Protein AF-A0A2V8H7J8-F1 (afdb_monomer)

Mean predicted aligned error: 3.85 Å

Nearest PDB structures (foldseek):
  8cxl-assembly1_A  TM=8.247E-01  e=6.673E-07  Streptomyces sp. CNQ-525
  8cxl-assembly1_B  TM=8.229E-01  e=7.074E-07  Streptomyces sp. CNQ-525
  3w36-assembly1_A  TM=7.973E-01  e=1.128E-06  Streptomyces sp. CNQ-525
  6wn8-assembly1_D  TM=4.175E-01  e=2.858E+00  Klebsiella pneumoniae subsp. pneumoniae
  3vr6-assembly1_G  TM=2.884E-01  e=7.929E-01  Enterococcus hirae

Sequence (159 aa):
DDIQTARLLAITNAAMADAWIGCWDAKYTYNFWRPVTAIREGDTDGRPDTVGDPSWTPFRTTPNHPEYPAAHACVSTAASQALKRFFGRNETIFPMDAVVSGVTYIHTFTHYTDAGEEAMAARIYGGMHYFFSLEAGEKLGRDVVNSMFAGGFFRRLDE

Foldseek 3Di:
DVVLVVLLCVQLVQLLVQLQVVQQVVQVVVVADWLLCCQQCQVVPPDPVRDHDVPDDFQADADPTGAAQPSLLQRLLLNLVSVCVSVVHFFDWDWDWDADPNDIDIDIDGGSCPVSVVSLVVCVNRRHHDPVSSVVSNVNSNVSSVVCVVVCHSPDPVD

Structure (mmCIF, N/CA/C/O backbone):
data_AF-A0A2V8H7J8-F1
#
_entry.id   AF-A0A2V8H7J8-F1
#
loop_
_atom_site.group_PDB
_atom_site.id
_atom_site.type_symbol
_atom_site.label_atom_id
_atom_site.label_alt_id
_atom_site.label_comp_id
_atom_site.label_asym_id
_atom_site.label_entity_id
_atom_site.label_seq_id
_atom_site.pdbx_PDB_ins_code
_atom_site.Cartn_x
_atom_site.Cartn_y
_atom_site.Cartn_z
_atom_site.occupancy
_atom_site.B_iso_or_equiv
_atom_site.auth_seq_id
_atom_site.auth_comp_id
_atom_site.auth_asym_id
_atom_site.auth_atom_id
_atom_site.pdbx_PDB_model_num
ATOM 1 N N . ASP A 1 1 ? -12.289 2.174 27.172 1.00 90.56 1 ASP A N 1
ATOM 2 C CA . ASP A 1 1 ? -12.095 1.040 28.102 1.00 90.56 1 ASP A CA 1
ATOM 3 C C . ASP A 1 1 ? -11.446 -0.116 27.348 1.00 90.56 1 ASP A C 1
ATOM 5 O O . ASP A 1 1 ? -11.286 -0.025 26.131 1.00 90.56 1 ASP A O 1
ATOM 9 N N . ASP A 1 2 ? -11.064 -1.176 28.057 1.00 93.81 2 ASP A N 1
ATOM 10 C CA . ASP A 1 2 ? -10.356 -2.327 27.483 1.00 93.81 2 ASP A CA 1
ATOM 11 C C . ASP A 1 2 ? -11.158 -3.041 26.385 1.00 93.81 2 ASP A C 1
ATOM 13 O O . ASP A 1 2 ? -10.577 -3.528 25.416 1.00 93.81 2 ASP A O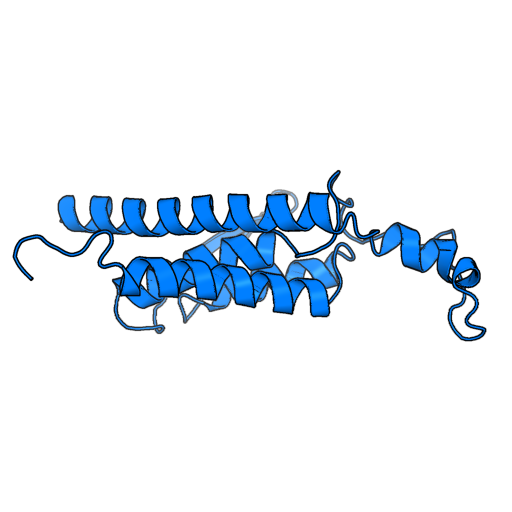 1
ATOM 17 N N . ILE A 1 3 ? -12.494 -3.049 26.479 1.00 91.81 3 ILE A N 1
ATOM 18 C CA . ILE A 1 3 ? -13.374 -3.679 25.487 1.00 91.81 3 ILE A CA 1
ATOM 19 C C . ILE A 1 3 ? -13.329 -2.895 24.172 1.00 91.81 3 ILE A C 1
ATOM 21 O O . ILE A 1 3 ? -13.205 -3.493 23.101 1.00 91.81 3 ILE A O 1
ATOM 25 N N . GLN A 1 4 ? -13.378 -1.561 24.227 1.00 92.31 4 GLN A N 1
ATOM 26 C CA . GLN A 1 4 ? -13.246 -0.725 23.028 1.00 92.31 4 GLN A CA 1
ATOM 27 C C . GLN A 1 4 ? -11.870 -0.869 22.372 1.00 92.31 4 GLN A C 1
ATOM 29 O O . GLN A 1 4 ? -11.791 -0.965 21.148 1.00 92.31 4 GLN A O 1
ATOM 34 N N . THR A 1 5 ? -10.797 -0.953 23.162 1.00 95.06 5 THR A N 1
ATOM 35 C CA . THR A 1 5 ? -9.447 -1.201 22.635 1.00 95.06 5 THR A CA 1
ATOM 36 C C . THR A 1 5 ? -9.352 -2.570 21.962 1.00 95.06 5 THR A C 1
ATOM 38 O O . THR A 1 5 ? -8.848 -2.671 20.844 1.00 95.06 5 THR A O 1
ATOM 41 N N . ALA A 1 6 ? -9.884 -3.623 22.591 1.00 94.38 6 ALA A N 1
ATOM 42 C CA . ALA A 1 6 ? -9.901 -4.964 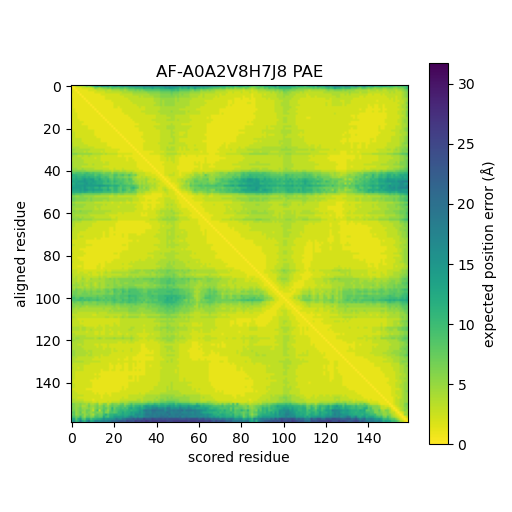22.012 1.00 94.38 6 ALA A CA 1
ATOM 43 C C . ALA A 1 6 ? -10.691 -5.001 20.693 1.00 94.38 6 ALA A C 1
ATOM 45 O O . ALA A 1 6 ? -10.233 -5.581 19.709 1.00 94.38 6 ALA A O 1
ATOM 46 N N . ARG A 1 7 ? -11.845 -4.324 20.644 1.00 93.94 7 ARG A N 1
ATOM 47 C CA . ARG A 1 7 ? -12.673 -4.205 19.437 1.00 93.94 7 ARG A CA 1
ATOM 48 C C . ARG A 1 7 ? -11.951 -3.463 18.312 1.00 93.94 7 ARG A C 1
ATOM 50 O O . ARG A 1 7 ? -11.972 -3.932 17.177 1.00 93.94 7 ARG A O 1
ATOM 57 N N . LEU A 1 8 ? -11.300 -2.341 18.620 1.00 95.19 8 LEU A N 1
ATOM 58 C CA . LEU A 1 8 ? -10.494 -1.582 17.662 1.00 95.19 8 LEU A CA 1
ATOM 59 C C . LEU A 1 8 ? -9.402 -2.460 17.043 1.00 95.19 8 LEU A C 1
ATOM 61 O O . LEU A 1 8 ? -9.286 -2.541 15.823 1.00 95.19 8 LEU A O 1
ATOM 65 N N . LEU A 1 9 ? -8.624 -3.147 17.883 1.00 96.88 9 LEU A N 1
ATOM 66 C CA . LEU A 1 9 ? -7.548 -4.023 17.424 1.00 96.88 9 LEU A CA 1
ATOM 67 C C . LEU A 1 9 ? -8.081 -5.199 16.600 1.00 96.88 9 LEU A C 1
ATOM 69 O O . LEU A 1 9 ? -7.468 -5.555 15.597 1.00 96.88 9 LEU A O 1
ATOM 73 N N . ALA A 1 10 ? -9.219 -5.784 16.984 1.00 95.88 10 ALA A N 1
ATOM 74 C CA . ALA A 1 10 ? -9.836 -6.878 16.240 1.00 95.88 10 ALA A CA 1
ATOM 75 C C . ALA A 1 10 ? -10.272 -6.441 14.833 1.00 95.88 10 ALA A C 1
ATOM 77 O O . ALA A 1 10 ? -9.921 -7.101 13.858 1.00 95.88 10 ALA A O 1
ATOM 78 N N . ILE A 1 11 ? -10.966 -5.303 14.718 1.00 96.38 11 ILE A N 1
ATOM 79 C CA . ILE A 1 11 ? -11.411 -4.751 13.430 1.00 96.38 11 ILE A CA 1
ATOM 80 C C . ILE A 1 11 ? -10.209 -4.434 12.538 1.00 96.38 11 ILE A C 1
ATOM 82 O O . ILE A 1 11 ? -10.166 -4.870 11.389 1.00 96.38 11 ILE A O 1
ATOM 86 N N . THR A 1 12 ? -9.223 -3.700 13.062 1.00 97.50 12 THR A N 1
ATOM 87 C CA . THR A 1 12 ? -8.061 -3.264 12.278 1.00 97.50 12 THR A CA 1
ATOM 88 C C . THR A 1 12 ? -7.222 -4.451 11.810 1.00 97.50 12 THR A C 1
ATOM 90 O O . THR A 1 12 ? -6.887 -4.531 10.630 1.00 97.50 12 THR A O 1
ATOM 93 N N . ASN A 1 13 ? -6.925 -5.411 12.692 1.00 98.25 13 ASN A N 1
ATOM 94 C CA . ASN A 1 13 ? -6.122 -6.577 12.318 1.00 98.25 13 ASN A CA 1
ATOM 95 C C . ASN A 1 13 ? -6.859 -7.509 11.349 1.00 98.25 13 ASN A C 1
ATOM 97 O O . ASN A 1 13 ? -6.229 -8.024 10.428 1.00 98.25 13 ASN A O 1
ATOM 101 N N . ALA A 1 14 ? -8.172 -7.704 11.512 1.00 98.06 14 ALA A N 1
ATOM 102 C CA . ALA A 1 14 ? -8.963 -8.492 10.568 1.00 98.06 14 ALA A CA 1
ATOM 103 C C . ALA A 1 14 ? -8.988 -7.838 9.176 1.00 98.06 14 ALA A C 1
ATOM 105 O O . ALA A 1 14 ? -8.712 -8.507 8.184 1.00 98.06 14 ALA A O 1
ATOM 106 N N . ALA A 1 15 ? -9.198 -6.518 9.105 1.00 98.25 15 ALA A N 1
ATOM 107 C CA . ALA A 1 15 ? -9.153 -5.781 7.842 1.00 98.25 15 ALA A CA 1
ATOM 108 C C . ALA A 1 15 ? -7.788 -5.894 7.152 1.00 98.25 15 ALA A C 1
ATOM 110 O O . ALA A 1 15 ? -7.705 -6.117 5.945 1.00 98.25 15 ALA A O 1
ATOM 111 N N . MET A 1 16 ? -6.702 -5.765 7.916 1.00 98.62 16 MET A N 1
ATOM 112 C CA . MET A 1 16 ? -5.352 -5.938 7.384 1.00 98.62 16 MET A CA 1
ATOM 113 C C . MET A 1 16 ? -5.112 -7.367 6.886 1.00 98.62 16 MET A C 1
ATOM 115 O O . MET A 1 16 ? -4.508 -7.536 5.829 1.00 98.62 16 MET A O 1
ATOM 119 N N . ALA A 1 17 ? -5.575 -8.383 7.618 1.00 98.62 17 ALA A N 1
ATOM 120 C CA . ALA A 1 17 ? -5.426 -9.785 7.235 1.00 98.62 17 ALA A CA 1
ATOM 121 C C . ALA A 1 17 ? -6.141 -10.096 5.911 1.00 98.62 17 ALA A C 1
ATOM 123 O O . ALA A 1 17 ? -5.521 -10.642 4.999 1.00 98.62 17 ALA A O 1
ATOM 124 N N . ASP A 1 18 ? -7.394 -9.671 5.760 1.00 98.56 18 ASP A N 1
ATOM 125 C CA . ASP A 1 18 ? -8.154 -9.871 4.521 1.00 98.56 18 ASP A CA 1
ATOM 126 C C . ASP A 1 18 ? -7.539 -9.095 3.344 1.00 98.56 18 ASP A C 1
ATOM 128 O O . ASP A 1 18 ? -7.464 -9.603 2.221 1.00 98.56 18 ASP A O 1
ATOM 132 N N . ALA A 1 19 ? -7.005 -7.895 3.599 1.00 98.69 19 ALA A N 1
ATOM 133 C CA . ALA A 1 19 ? -6.275 -7.131 2.592 1.00 98.69 19 ALA A CA 1
ATOM 134 C C . ALA A 1 19 ? -4.971 -7.818 2.155 1.00 98.69 19 ALA A C 1
ATOM 136 O O . ALA A 1 19 ? -4.647 -7.791 0.966 1.00 98.69 19 ALA A O 1
ATOM 137 N N . TRP A 1 20 ? -4.237 -8.462 3.071 1.00 98.62 20 TRP A N 1
ATOM 138 C CA . TRP A 1 20 ? -3.085 -9.296 2.711 1.00 98.62 20 TRP A CA 1
ATOM 139 C C . TRP A 1 20 ? -3.503 -10.459 1.811 1.00 98.62 20 TRP A C 1
ATOM 141 O O . TRP A 1 20 ? -2.858 -10.673 0.785 1.00 98.62 20 TRP A O 1
ATOM 151 N N . ILE A 1 21 ? -4.578 -11.174 2.163 1.00 98.81 21 ILE A N 1
ATOM 152 C CA . ILE A 1 21 ? -5.075 -12.330 1.402 1.00 98.81 21 ILE A CA 1
ATOM 153 C C . ILE A 1 21 ? -5.419 -11.916 -0.029 1.00 98.81 21 ILE A C 1
ATOM 155 O O . ILE A 1 21 ? -4.851 -12.465 -0.972 1.00 98.81 21 ILE A O 1
ATOM 159 N N . GLY A 1 22 ? -6.277 -10.906 -0.201 1.00 98.62 22 GLY A N 1
ATOM 160 C CA . GLY A 1 22 ? -6.664 -10.433 -1.532 1.00 98.62 22 GLY A CA 1
ATOM 161 C C . GLY A 1 22 ? -5.484 -9.870 -2.330 1.00 98.62 22 GLY A C 1
ATOM 162 O O . GLY A 1 22 ? -5.380 -10.083 -3.537 1.00 98.62 22 GLY A O 1
ATOM 163 N N . CYS A 1 23 ? -4.551 -9.183 -1.663 1.00 98.62 23 CYS A N 1
ATOM 164 C CA . CYS A 1 23 ? -3.351 -8.666 -2.311 1.00 98.62 23 CYS A CA 1
ATOM 165 C C . CYS A 1 23 ? -2.448 -9.795 -2.828 1.00 98.62 23 CYS A C 1
ATOM 167 O O . CYS A 1 23 ? -1.960 -9.717 -3.954 1.00 98.62 23 CYS A O 1
ATOM 169 N N . TRP A 1 24 ? -2.220 -10.843 -2.029 1.00 98.75 24 TRP A N 1
ATOM 170 C CA . TRP A 1 24 ? -1.365 -11.966 -2.422 1.00 98.75 24 TRP A CA 1
ATOM 171 C C . TRP A 1 24 ? -2.013 -12.821 -3.502 1.00 98.75 24 TRP A C 1
ATOM 173 O O . TRP A 1 24 ? -1.330 -13.201 -4.451 1.00 98.75 24 TRP A O 1
ATOM 183 N N . ASP A 1 25 ? -3.318 -13.061 -3.400 1.00 98.81 25 ASP A N 1
ATOM 184 C CA . ASP A 1 25 ? -4.083 -13.736 -4.445 1.00 98.81 25 ASP A CA 1
ATOM 185 C C . ASP A 1 25 ? -3.902 -13.030 -5.800 1.00 98.81 25 ASP A C 1
ATOM 187 O O . ASP A 1 25 ? -3.455 -13.637 -6.776 1.00 98.81 25 ASP A O 1
ATOM 191 N N . ALA A 1 26 ? -4.094 -11.708 -5.836 1.00 98.62 26 ALA A N 1
ATOM 192 C CA . ALA A 1 26 ? -3.888 -10.920 -7.047 1.00 98.62 26 ALA A CA 1
ATOM 193 C C . ALA A 1 26 ? -2.419 -10.925 -7.518 1.00 98.62 26 ALA A C 1
ATOM 195 O O . ALA A 1 26 ? -2.159 -11.095 -8.711 1.00 98.62 26 ALA A O 1
ATOM 196 N N . LYS A 1 27 ? -1.441 -10.816 -6.607 1.00 98.69 27 LYS A N 1
ATOM 197 C CA . LYS A 1 27 ? -0.005 -10.871 -6.944 1.00 98.69 27 LYS A CA 1
ATOM 198 C C . LYS A 1 27 ? 0.372 -12.100 -7.738 1.00 98.69 27 LYS A C 1
ATOM 200 O O . LYS A 1 27 ? 1.055 -11.978 -8.754 1.00 98.69 27 LYS A O 1
ATOM 205 N N . TYR A 1 28 ? -0.055 -13.263 -7.274 1.00 98.50 28 TYR A N 1
ATOM 206 C CA . TYR A 1 28 ? 0.295 -14.519 -7.922 1.00 98.50 28 TYR A CA 1
ATOM 207 C C . TYR A 1 28 ? -0.647 -14.873 -9.075 1.00 98.50 28 TYR A C 1
ATOM 209 O O . TYR A 1 28 ? -0.236 -15.607 -9.967 1.00 98.50 28 TYR A O 1
ATOM 217 N N . THR A 1 29 ? -1.842 -14.281 -9.126 1.00 98.62 29 THR A N 1
ATOM 218 C CA . THR A 1 29 ? -2.723 -14.351 -10.300 1.00 98.62 29 THR A CA 1
ATOM 219 C C . THR A 1 29 ? -2.144 -13.587 -11.493 1.00 98.62 29 THR A C 1
ATOM 221 O O . THR A 1 29 ? -2.067 -14.131 -12.591 1.00 98.62 29 THR A O 1
ATOM 224 N N . TYR A 1 30 ? -1.720 -12.333 -11.299 1.00 98.25 30 TYR A N 1
ATOM 225 C CA . TYR A 1 30 ? -1.245 -11.477 -12.395 1.00 98.25 30 TYR A CA 1
ATOM 226 C C . TYR A 1 30 ? 0.257 -11.599 -12.660 1.00 98.25 30 TYR A C 1
ATOM 228 O O . TYR A 1 30 ? 0.704 -11.302 -13.764 1.00 98.25 30 TYR A O 1
ATOM 236 N N . ASN A 1 31 ? 1.040 -12.000 -11.652 1.00 97.75 31 ASN A N 1
ATOM 237 C CA . ASN A 1 31 ? 2.491 -12.186 -11.726 1.00 97.75 31 ASN A CA 1
ATOM 238 C C . ASN A 1 31 ? 3.237 -11.018 -12.412 1.00 97.75 31 ASN A C 1
ATOM 240 O O . ASN A 1 31 ? 4.151 -11.214 -13.212 1.00 97.75 31 ASN A O 1
ATOM 244 N N . PHE A 1 32 ? 2.811 -9.785 -12.122 1.00 98.00 32 PHE A N 1
ATOM 245 C CA . PHE A 1 32 ? 3.278 -8.594 -12.828 1.00 98.00 32 PHE A CA 1
ATOM 246 C C . PHE A 1 32 ? 4.732 -8.248 -12.465 1.00 98.00 32 PHE A C 1
ATOM 248 O O . PHE A 1 32 ? 5.123 -8.300 -11.291 1.00 98.00 32 PHE A O 1
ATOM 255 N N . TRP A 1 33 ? 5.527 -7.879 -13.471 1.00 96.81 33 TRP A N 1
ATOM 256 C CA . TRP A 1 33 ? 6.938 -7.509 -13.327 1.00 96.81 33 TRP A CA 1
ATOM 257 C C . TRP A 1 33 ? 7.151 -6.210 -12.533 1.00 96.81 33 TRP A C 1
ATOM 259 O O . TRP A 1 33 ? 6.235 -5.417 -12.327 1.00 96.81 33 TRP A O 1
ATOM 269 N N . ARG A 1 34 ? 8.379 -5.998 -12.054 1.00 98.38 34 ARG A N 1
ATOM 270 C CA . ARG A 1 34 ? 8.764 -4.849 -11.220 1.00 98.38 34 ARG A CA 1
ATOM 271 C C . ARG A 1 34 ? 9.314 -3.692 -12.062 1.00 98.38 34 ARG A C 1
ATOM 273 O O . ARG A 1 34 ? 9.911 -3.965 -13.103 1.00 98.38 34 ARG A O 1
ATOM 280 N N . PRO A 1 35 ? 9.278 -2.438 -11.559 1.00 97.75 35 PRO A N 1
ATOM 281 C CA . PRO A 1 35 ? 9.886 -1.295 -12.245 1.00 97.75 35 PRO A CA 1
ATOM 282 C C . PRO A 1 35 ? 11.355 -1.507 -12.619 1.00 97.75 35 PRO A C 1
ATOM 284 O O . PRO A 1 35 ? 11.752 -1.140 -13.714 1.00 97.75 35 PRO A O 1
ATOM 287 N N . VAL A 1 36 ? 12.147 -2.167 -11.764 1.00 98.00 36 VAL A N 1
ATOM 288 C CA . VAL A 1 36 ? 13.555 -2.476 -12.077 1.00 98.00 36 VAL A CA 1
ATOM 289 C C . VAL A 1 36 ? 13.715 -3.341 -13.321 1.00 98.00 36 VAL A C 1
ATOM 291 O O . VAL A 1 36 ? 14.643 -3.119 -14.085 1.00 98.00 36 VAL A O 1
ATOM 294 N N . THR A 1 37 ? 12.815 -4.294 -13.548 1.00 96.75 37 THR A N 1
ATOM 295 C CA . THR A 1 37 ? 12.834 -5.118 -14.757 1.00 96.75 37 THR A CA 1
ATOM 296 C C . THR A 1 37 ? 12.339 -4.303 -15.943 1.00 96.75 37 THR A C 1
ATOM 298 O O . THR A 1 37 ? 13.028 -4.231 -16.948 1.00 96.75 37 THR A O 1
ATOM 301 N N . ALA A 1 38 ? 11.197 -3.626 -15.803 1.00 95.50 38 ALA A N 1
ATOM 302 C CA . ALA A 1 38 ? 10.595 -2.871 -16.899 1.00 95.50 38 ALA A CA 1
ATOM 303 C C . ALA A 1 38 ? 11.461 -1.703 -17.399 1.00 95.50 38 ALA A C 1
ATOM 305 O O . ALA A 1 38 ? 11.457 -1.420 -18.586 1.00 95.50 38 ALA A O 1
ATOM 306 N N . ILE A 1 39 ? 12.195 -1.015 -16.517 1.00 96.50 39 ILE A N 1
ATOM 307 C CA . ILE A 1 39 ? 13.081 0.094 -16.908 1.00 96.50 39 ILE A CA 1
ATOM 308 C C . ILE A 1 39 ? 14.364 -0.435 -17.552 1.00 96.50 39 ILE A C 1
ATOM 310 O O . ILE A 1 39 ? 14.830 0.134 -18.534 1.00 96.50 39 ILE A O 1
ATOM 314 N N . ARG A 1 40 ? 14.941 -1.523 -17.028 1.00 97.19 40 ARG A N 1
ATOM 315 C CA . ARG A 1 40 ? 16.164 -2.107 -17.600 1.00 97.19 40 ARG A CA 1
ATOM 316 C C . ARG A 1 40 ? 15.926 -2.719 -18.970 1.00 97.19 40 ARG A C 1
ATOM 318 O O . ARG A 1 40 ? 16.739 -2.520 -19.858 1.00 97.19 40 ARG A O 1
ATOM 325 N N . GLU A 1 41 ? 14.798 -3.402 -19.115 1.00 96.12 41 GLU A N 1
ATOM 326 C CA . GLU A 1 41 ? 14.377 -4.093 -20.335 1.00 96.12 41 GLU A CA 1
ATOM 327 C C . GLU A 1 41 ? 13.384 -3.245 -21.150 1.00 96.12 41 GLU A C 1
ATOM 329 O O . GLU A 1 41 ? 12.562 -3.791 -21.886 1.00 96.12 41 GLU A O 1
ATOM 334 N N . GLY A 1 42 ? 13.384 -1.918 -20.975 1.00 94.56 42 GLY A N 1
ATOM 335 C CA . GLY A 1 42 ? 12.391 -1.030 -21.590 1.00 94.56 42 GLY A CA 1
ATOM 336 C C . GLY A 1 42 ? 12.339 -1.148 -23.113 1.00 94.56 42 GLY A C 1
ATOM 337 O O . GLY A 1 42 ? 11.265 -1.074 -23.694 1.00 94.56 42 GLY A O 1
ATOM 338 N N . ASP A 1 43 ? 13.475 -1.447 -23.739 1.00 93.00 43 ASP A N 1
ATOM 339 C CA . ASP A 1 43 ? 13.638 -1.636 -25.180 1.00 93.00 43 ASP A CA 1
ATOM 340 C C . ASP A 1 43 ? 13.147 -3.004 -25.696 1.00 93.00 43 ASP A C 1
ATOM 342 O O . ASP A 1 43 ? 13.182 -3.271 -26.900 1.00 93.00 43 ASP A O 1
ATOM 346 N N . THR A 1 44 ? 12.652 -3.876 -24.811 1.00 91.94 44 THR A N 1
ATOM 347 C CA . THR A 1 44 ? 12.146 -5.218 -25.158 1.00 91.94 44 THR A CA 1
ATOM 348 C C . THR A 1 44 ? 10.627 -5.281 -25.341 1.00 91.94 44 THR A C 1
ATOM 350 O O . THR A 1 44 ? 10.096 -6.316 -25.747 1.00 91.94 44 THR A O 1
ATOM 353 N N . ASP A 1 45 ? 9.906 -4.187 -25.082 1.00 86.00 45 ASP A N 1
ATOM 354 C CA . ASP A 1 45 ? 8.437 -4.144 -25.119 1.00 86.00 45 ASP A CA 1
ATOM 355 C C . ASP A 1 45 ? 7.848 -3.798 -26.505 1.00 86.00 45 ASP A C 1
ATOM 357 O O . ASP A 1 45 ? 6.627 -3.727 -26.680 1.00 86.00 45 ASP A O 1
ATOM 361 N N . GLY A 1 46 ? 8.711 -3.592 -27.505 1.00 89.06 46 GLY A N 1
ATOM 362 C CA . GLY A 1 46 ? 8.325 -3.257 -28.875 1.00 89.06 46 GLY A CA 1
ATOM 363 C C . GLY A 1 46 ? 7.877 -1.807 -29.071 1.00 89.06 46 GLY A C 1
ATOM 364 O O . GLY A 1 46 ? 7.333 -1.492 -30.135 1.00 89.06 46 GLY A O 1
ATOM 365 N N . ARG A 1 47 ? 8.089 -0.916 -28.092 1.00 89.38 47 ARG A N 1
ATOM 366 C CA . ARG A 1 47 ? 7.835 0.520 -28.242 1.00 89.38 47 ARG A CA 1
ATOM 367 C C . ARG A 1 47 ? 9.144 1.295 -28.474 1.00 89.38 47 ARG A C 1
ATOM 369 O O . ARG A 1 47 ? 10.091 1.158 -27.718 1.00 89.38 47 ARG A O 1
ATOM 376 N N . PRO A 1 48 ? 9.227 2.151 -29.509 1.00 88.31 48 PRO A N 1
ATOM 377 C CA . PRO A 1 48 ? 10.439 2.940 -29.763 1.00 88.31 48 PRO A CA 1
ATOM 378 C C . PRO A 1 48 ? 10.764 3.979 -28.680 1.00 88.31 48 PRO A C 1
ATOM 380 O O . PRO A 1 48 ? 11.915 4.385 -28.546 1.00 88.31 48 PRO A O 1
ATOM 383 N N . ASP A 1 49 ? 9.750 4.424 -27.933 1.00 89.62 49 ASP A N 1
ATOM 384 C CA . ASP A 1 49 ? 9.878 5.494 -26.935 1.00 89.62 49 ASP A CA 1
ATOM 385 C C . ASP A 1 49 ? 10.292 4.977 -25.544 1.00 89.62 49 ASP A C 1
ATOM 387 O O . ASP A 1 49 ? 10.559 5.765 -24.635 1.00 89.62 49 ASP A O 1
ATOM 391 N N . THR A 1 50 ? 10.342 3.661 -25.350 1.00 89.19 50 THR A N 1
ATOM 392 C CA . THR A 1 50 ? 10.749 3.003 -24.104 1.00 89.19 50 THR A CA 1
ATOM 393 C C . THR A 1 50 ? 12.216 2.608 -24.215 1.00 89.19 50 THR A C 1
ATOM 395 O O . THR A 1 50 ? 12.589 1.504 -24.591 1.00 89.19 50 THR A O 1
ATOM 398 N N . VAL A 1 51 ? 13.094 3.560 -23.910 1.00 92.06 51 VAL A N 1
ATOM 399 C CA . VAL A 1 51 ? 14.539 3.304 -23.899 1.00 92.06 51 VAL A CA 1
ATOM 400 C C . VAL A 1 51 ? 14.906 2.555 -22.618 1.00 92.06 51 VAL A C 1
ATOM 402 O O . VAL A 1 51 ? 14.667 3.059 -21.519 1.00 92.06 51 VAL A O 1
ATOM 405 N N . GLY A 1 52 ? 15.493 1.365 -22.759 1.00 95.62 52 GLY A N 1
ATOM 406 C CA . GLY A 1 52 ? 16.023 0.595 -21.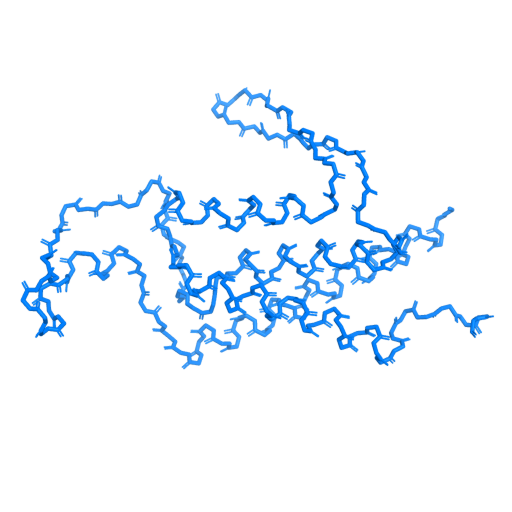636 1.00 95.62 52 GLY A CA 1
ATOM 407 C C . GLY A 1 52 ? 17.236 1.269 -20.981 1.00 95.62 52 GLY A C 1
ATOM 408 O O . GLY A 1 52 ? 18.120 1.785 -21.667 1.00 95.62 52 GLY A O 1
ATOM 409 N N . ASP A 1 53 ? 17.301 1.245 -19.649 1.00 96.94 53 ASP A N 1
ATOM 410 C CA . ASP A 1 53 ? 18.485 1.636 -18.871 1.00 96.94 53 ASP A CA 1
ATOM 411 C C . ASP A 1 53 ? 18.959 0.454 -18.010 1.00 96.94 53 ASP A C 1
ATOM 413 O O . ASP A 1 53 ? 18.472 0.274 -16.887 1.00 96.94 53 ASP A O 1
ATOM 417 N N . PRO A 1 54 ? 19.935 -0.347 -18.482 1.00 96.25 54 PRO A N 1
ATOM 418 C CA . PRO A 1 54 ? 20.399 -1.538 -17.771 1.00 96.25 54 PRO A CA 1
ATOM 419 C C . PRO A 1 54 ? 21.085 -1.216 -16.433 1.00 96.25 54 PRO A C 1
ATOM 421 O O . PRO A 1 54 ? 21.235 -2.101 -15.586 1.00 96.25 54 PRO A O 1
ATOM 424 N N . SER A 1 55 ? 21.503 0.036 -16.221 1.00 97.50 55 SER A N 1
ATOM 425 C CA . SER A 1 55 ? 22.176 0.484 -15.000 1.00 97.50 55 SER A CA 1
ATOM 426 C C . SER A 1 55 ? 21.214 1.000 -13.928 1.00 97.50 55 SER A C 1
ATOM 428 O O . SER A 1 55 ? 21.602 1.108 -12.760 1.00 97.50 55 SER A O 1
ATOM 430 N N . TRP A 1 56 ? 19.952 1.260 -14.284 1.00 97.75 56 TRP A N 1
ATOM 431 C CA . TRP A 1 56 ? 18.964 1.802 -13.359 1.00 97.75 56 TRP A CA 1
ATOM 432 C C . TRP A 1 56 ? 18.758 0.885 -12.149 1.00 97.75 56 TRP A C 1
ATOM 434 O O . TRP A 1 56 ? 18.623 -0.337 -12.270 1.00 97.75 56 TRP A O 1
ATOM 444 N N . THR A 1 57 ? 18.703 1.466 -10.953 1.00 97.88 57 THR A N 1
ATOM 445 C CA . THR A 1 57 ? 18.384 0.755 -9.712 1.00 97.88 57 THR A CA 1
ATOM 446 C C . THR A 1 57 ? 17.406 1.578 -8.876 1.00 97.88 57 THR A C 1
ATOM 448 O O . THR A 1 57 ? 17.551 2.800 -8.803 1.00 97.88 57 THR A O 1
ATOM 451 N N . PRO A 1 58 ? 16.421 0.943 -8.216 1.00 97.75 58 PRO A N 1
ATOM 452 C CA . PRO A 1 58 ? 15.512 1.655 -7.329 1.00 97.75 58 PRO A CA 1
ATOM 453 C C . PRO A 1 58 ? 16.239 2.160 -6.078 1.00 97.75 58 PRO A C 1
ATOM 455 O O . PRO A 1 58 ? 17.225 1.571 -5.630 1.00 97.75 58 PRO A O 1
ATOM 458 N N . PHE A 1 59 ? 15.706 3.225 -5.472 1.00 97.25 59 PHE A N 1
ATOM 459 C CA . PHE A 1 59 ? 16.227 3.782 -4.218 1.00 97.25 59 PHE A CA 1
ATOM 460 C C . PHE A 1 59 ? 16.121 2.791 -3.048 1.00 97.25 59 PHE A C 1
ATOM 462 O O . PHE A 1 59 ? 16.953 2.785 -2.141 1.00 97.25 59 PHE A O 1
ATOM 469 N N . ARG A 1 60 ? 15.094 1.935 -3.053 1.00 95.75 60 ARG A N 1
ATOM 470 C CA . ARG A 1 60 ? 14.913 0.859 -2.072 1.00 95.75 60 ARG A CA 1
ATOM 471 C C . ARG A 1 60 ? 14.962 -0.490 -2.766 1.00 95.75 60 ARG A C 1
ATOM 473 O O . ARG A 1 60 ? 14.461 -0.642 -3.875 1.00 95.75 60 ARG A O 1
ATOM 480 N N . THR A 1 61 ? 15.505 -1.488 -2.073 1.00 96.69 61 THR A N 1
ATOM 481 C CA . THR A 1 61 ? 15.554 -2.869 -2.560 1.00 96.69 61 THR A CA 1
ATOM 482 C C . THR A 1 61 ? 14.166 -3.355 -2.965 1.00 96.69 61 THR A C 1
ATOM 484 O O . THR A 1 61 ? 13.228 -3.326 -2.165 1.00 96.69 61 THR A O 1
ATOM 487 N N . THR A 1 62 ? 14.050 -3.833 -4.204 1.00 97.62 62 THR A N 1
ATOM 488 C CA . THR A 1 62 ? 12.823 -4.441 -4.717 1.00 97.62 62 THR A CA 1
ATOM 489 C C . THR A 1 62 ? 12.470 -5.691 -3.902 1.00 97.62 62 THR A C 1
ATOM 491 O O . THR A 1 62 ? 13.295 -6.602 -3.816 1.00 97.62 62 THR A O 1
ATOM 494 N N . PRO A 1 63 ? 11.258 -5.781 -3.323 1.00 96.94 63 PRO A N 1
ATOM 495 C CA . PRO A 1 63 ? 10.837 -6.966 -2.578 1.00 96.94 63 PRO A CA 1
ATOM 496 C C . PRO A 1 63 ? 10.680 -8.210 -3.464 1.00 96.94 63 PRO A C 1
ATOM 498 O O . PRO A 1 63 ? 10.278 -8.113 -4.626 1.00 96.94 63 PRO A O 1
ATOM 501 N N . ASN A 1 64 ? 10.910 -9.390 -2.885 1.00 96.81 64 ASN A N 1
ATOM 502 C CA . ASN A 1 64 ? 10.904 -10.701 -3.547 1.00 96.81 64 ASN A CA 1
ATOM 503 C C . ASN A 1 64 ? 9.493 -11.299 -3.751 1.00 96.81 64 ASN A C 1
ATOM 505 O O . ASN A 1 64 ? 9.241 -12.460 -3.442 1.00 96.81 64 ASN A O 1
ATOM 509 N N . HIS A 1 65 ? 8.567 -10.504 -4.279 1.00 97.75 65 HIS A N 1
ATOM 510 C CA . HIS A 1 65 ? 7.223 -10.943 -4.666 1.00 97.75 65 HIS A CA 1
ATOM 511 C C . HIS A 1 65 ? 6.731 -10.140 -5.885 1.00 97.75 65 HIS A C 1
ATOM 513 O O . HIS A 1 65 ? 7.256 -9.037 -6.116 1.00 97.75 65 HIS A O 1
ATOM 519 N N . PRO A 1 66 ? 5.715 -10.625 -6.632 1.00 98.62 66 PRO A N 1
ATOM 520 C CA . PRO A 1 66 ? 5.171 -9.912 -7.786 1.00 98.62 66 PRO A CA 1
ATOM 521 C C . PRO A 1 66 ? 4.702 -8.493 -7.450 1.00 98.62 66 PRO A C 1
ATOM 523 O O . PRO A 1 66 ? 4.394 -8.161 -6.292 1.00 98.62 66 PRO A O 1
ATOM 526 N N . GLU A 1 67 ? 4.687 -7.633 -8.463 1.00 98.50 67 GLU A N 1
ATOM 527 C CA . GLU A 1 67 ? 4.462 -6.200 -8.292 1.00 98.50 67 GLU A CA 1
ATOM 528 C C . GLU A 1 67 ? 3.011 -5.885 -7.926 1.00 98.50 67 GLU A C 1
ATOM 530 O O . GLU A 1 67 ? 2.786 -5.257 -6.888 1.00 98.50 67 GLU A O 1
ATOM 535 N N . TYR A 1 68 ? 2.055 -6.378 -8.716 1.00 98.62 68 TYR A N 1
ATOM 536 C CA . TYR A 1 68 ? 0.677 -5.890 -8.715 1.00 98.62 68 TYR A CA 1
ATOM 537 C C . TYR A 1 68 ? -0.278 -6.745 -7.874 1.00 98.62 68 TYR A C 1
ATOM 539 O O . TYR A 1 68 ? -0.276 -7.956 -8.053 1.00 98.62 68 TYR A O 1
ATOM 547 N N . PRO A 1 69 ? -1.139 -6.157 -7.024 1.00 98.56 69 PRO A N 1
ATOM 548 C CA . PRO A 1 69 ? -1.177 -4.746 -6.641 1.00 98.56 69 PRO A CA 1
ATOM 549 C C . PRO A 1 69 ? -0.136 -4.440 -5.558 1.00 98.56 69 PRO A C 1
ATOM 551 O O . PRO A 1 69 ? 0.418 -5.342 -4.924 1.00 98.56 69 PRO A O 1
ATOM 554 N N . ALA A 1 70 ? 0.125 -3.166 -5.288 1.00 98.31 70 ALA A N 1
ATOM 555 C CA . ALA A 1 70 ? 1.088 -2.769 -4.272 1.00 98.31 70 ALA A CA 1
ATOM 556 C C . ALA A 1 70 ? 0.605 -3.124 -2.852 1.00 98.31 70 ALA A C 1
ATOM 558 O O . ALA A 1 70 ? -0.439 -2.667 -2.388 1.00 98.31 70 ALA A O 1
ATOM 559 N N . ALA A 1 71 ? 1.403 -3.911 -2.124 1.00 97.38 71 ALA A N 1
ATOM 560 C CA . ALA A 1 71 ? 1.015 -4.459 -0.821 1.00 97.38 71 ALA A CA 1
ATOM 561 C C . ALA A 1 71 ? 0.775 -3.386 0.247 1.00 97.38 71 ALA A C 1
ATOM 563 O O . ALA A 1 71 ? -0.227 -3.431 0.955 1.00 97.38 71 ALA A O 1
ATOM 564 N N . HIS A 1 72 ? 1.656 -2.383 0.321 1.00 97.31 72 HIS A N 1
ATOM 565 C CA . HIS A 1 72 ? 1.465 -1.250 1.229 1.00 97.31 72 HIS A CA 1
ATOM 566 C C . HIS A 1 72 ? 0.159 -0.502 0.939 1.00 97.31 72 HIS A C 1
ATOM 568 O O . HIS A 1 72 ? -0.525 -0.119 1.878 1.00 97.31 72 HIS A O 1
ATOM 574 N N . ALA A 1 73 ? -0.242 -0.368 -0.329 1.00 97.94 73 ALA A N 1
ATOM 575 C CA . ALA A 1 73 ? -1.517 0.259 -0.665 1.00 97.94 73 ALA A CA 1
ATOM 576 C C . ALA A 1 73 ? -2.728 -0.568 -0.242 1.00 97.94 73 ALA A C 1
ATOM 578 O O . ALA A 1 73 ? -3.709 0.003 0.218 1.00 97.94 73 ALA A O 1
ATOM 579 N N . CYS A 1 74 ? -2.643 -1.897 -0.301 1.00 98.44 74 CYS A N 1
ATOM 580 C CA . CYS A 1 74 ? -3.702 -2.772 0.200 1.00 98.44 74 CYS A CA 1
ATOM 581 C C . CYS A 1 74 ? -3.846 -2.651 1.721 1.00 98.44 74 CYS A C 1
ATOM 583 O O . CYS A 1 74 ? -4.919 -2.360 2.246 1.00 98.44 74 CYS A O 1
ATOM 585 N N . VAL A 1 75 ? -2.741 -2.855 2.435 1.00 98.31 75 VAL A N 1
ATOM 586 C CA . VAL A 1 75 ? -2.756 -3.097 3.880 1.00 98.31 75 VAL A CA 1
ATOM 587 C C . VAL A 1 75 ? -2.809 -1.796 4.672 1.00 98.31 75 VAL A C 1
ATOM 589 O O . VAL A 1 75 ? -3.586 -1.696 5.619 1.00 98.31 75 VAL A O 1
ATOM 592 N N . SER A 1 76 ? -2.028 -0.781 4.288 1.00 97.81 76 SER A N 1
ATOM 593 C CA . SER A 1 76 ? -2.050 0.513 4.979 1.00 97.81 76 SER A CA 1
ATOM 594 C C . SER A 1 76 ? -3.388 1.223 4.783 1.00 97.81 76 SER A C 1
ATOM 596 O O . SER A 1 76 ? -3.882 1.835 5.726 1.00 97.81 76 SER A O 1
ATOM 598 N N . THR A 1 77 ? -4.016 1.073 3.612 1.00 98.25 77 THR A N 1
ATOM 599 C CA . THR A 1 77 ? -5.379 1.570 3.381 1.00 98.25 77 THR A CA 1
ATOM 600 C C . THR A 1 77 ? -6.405 0.806 4.203 1.00 98.25 77 THR A C 1
ATOM 602 O O . THR A 1 77 ? -7.260 1.428 4.824 1.00 98.25 77 THR A O 1
ATOM 605 N N . ALA A 1 78 ? -6.330 -0.527 4.266 1.00 98.31 78 ALA A N 1
ATOM 606 C CA . ALA A 1 78 ? -7.243 -1.300 5.107 1.00 98.31 78 ALA A CA 1
ATOM 607 C C . ALA A 1 78 ? -7.130 -0.897 6.588 1.00 98.31 78 ALA A C 1
ATOM 609 O O . ALA A 1 78 ? -8.144 -0.671 7.248 1.00 98.31 78 ALA A O 1
ATOM 610 N N . ALA A 1 79 ? -5.904 -0.721 7.090 1.00 97.81 79 ALA A N 1
ATOM 611 C CA . ALA A 1 79 ? -5.662 -0.264 8.453 1.00 97.81 79 ALA A CA 1
ATOM 612 C C . ALA A 1 79 ? -6.247 1.136 8.701 1.00 97.81 79 ALA A C 1
ATOM 614 O O . ALA A 1 79 ? -7.037 1.325 9.625 1.00 97.81 79 ALA A O 1
ATOM 615 N N . SER A 1 80 ? -5.905 2.120 7.866 1.00 97.19 80 SER A N 1
ATOM 616 C CA . SER A 1 80 ? -6.343 3.504 8.067 1.00 97.19 80 SER A CA 1
ATOM 617 C C . SER A 1 80 ? -7.850 3.689 7.888 1.00 97.19 80 SER A C 1
ATOM 619 O O . SER A 1 80 ? -8.484 4.416 8.657 1.00 97.19 80 SER A O 1
ATOM 621 N N . GLN A 1 81 ? -8.459 2.985 6.930 1.00 97.56 81 GLN A N 1
ATOM 622 C CA . GLN A 1 81 ? -9.907 2.999 6.738 1.00 97.56 81 GLN A CA 1
ATOM 623 C C . GLN A 1 81 ? -10.627 2.308 7.900 1.00 97.56 81 GLN A C 1
ATOM 625 O O . GLN A 1 81 ? -11.664 2.806 8.333 1.00 97.56 81 GLN A O 1
ATOM 630 N N . ALA A 1 82 ? -10.083 1.223 8.462 1.00 97.19 82 ALA A N 1
ATOM 631 C CA . ALA A 1 82 ? -10.634 0.604 9.666 1.00 97.19 82 ALA A CA 1
ATOM 632 C C . ALA A 1 82 ? -10.636 1.578 10.858 1.00 97.19 82 ALA A C 1
ATOM 634 O O . ALA A 1 82 ? -11.664 1.709 11.525 1.00 97.19 82 ALA A O 1
ATOM 635 N N . LEU A 1 83 ? -9.544 2.326 11.072 1.00 96.62 83 LEU A N 1
ATOM 636 C CA . LEU A 1 83 ? -9.475 3.375 12.099 1.00 96.62 83 LEU A CA 1
ATOM 637 C C . LEU A 1 83 ? -10.533 4.460 11.862 1.00 96.62 83 LEU A C 1
ATOM 639 O O . LEU A 1 83 ? -11.343 4.739 12.748 1.00 96.62 83 LEU A O 1
ATOM 643 N N . LYS A 1 84 ? -10.584 5.019 10.646 1.00 96.44 84 LYS A N 1
ATOM 644 C CA . LYS A 1 84 ? -11.574 6.033 10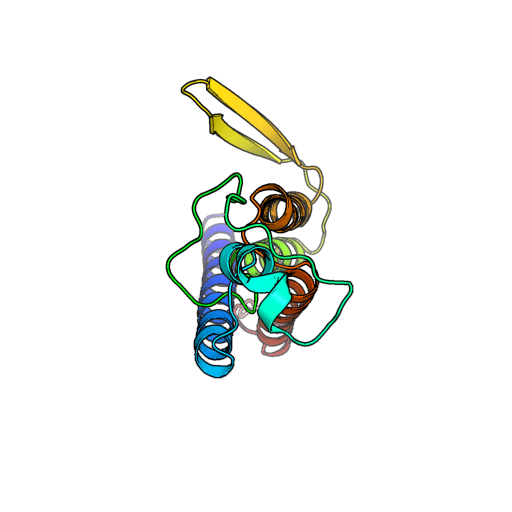.256 1.00 96.44 84 LYS A CA 1
ATOM 645 C C . LYS A 1 84 ? -13.008 5.556 10.505 1.00 96.44 84 LYS A C 1
ATOM 647 O O . LYS A 1 84 ? -13.834 6.301 11.031 1.00 96.44 84 LYS A O 1
ATOM 652 N N . ARG A 1 85 ? -13.321 4.310 10.136 1.00 95.06 85 ARG A N 1
ATOM 653 C CA . ARG A 1 85 ? -14.656 3.723 10.320 1.00 95.06 85 ARG A CA 1
ATOM 654 C C . ARG A 1 85 ? -14.976 3.457 11.786 1.00 95.06 85 ARG A C 1
ATOM 656 O O . ARG A 1 85 ? -16.101 3.724 12.192 1.00 95.06 85 ARG A O 1
ATOM 663 N N . PHE A 1 86 ? -14.012 2.983 12.574 1.00 94.38 86 PHE A N 1
ATOM 664 C CA . PHE A 1 86 ? -14.198 2.747 14.005 1.00 94.38 86 PHE A CA 1
ATOM 665 C C . PHE A 1 86 ? -14.485 4.044 14.769 1.00 94.38 86 PHE A C 1
ATOM 667 O O . PHE A 1 86 ? -15.422 4.093 15.562 1.00 94.38 86 PHE A O 1
ATOM 674 N N . PHE A 1 87 ? -13.704 5.098 14.517 1.00 94.19 87 PHE A N 1
ATOM 675 C CA . PHE A 1 87 ? -13.868 6.387 15.193 1.00 94.19 87 PHE A CA 1
ATOM 676 C C . PHE A 1 87 ? -14.980 7.259 14.595 1.00 94.19 87 PHE A C 1
ATOM 678 O O . PHE A 1 87 ? -15.309 8.297 15.167 1.00 94.19 87 PHE A O 1
ATOM 685 N N . GLY A 1 88 ? -15.552 6.869 13.450 1.00 95.31 88 GLY A N 1
ATOM 686 C CA . GLY A 1 88 ? -16.622 7.610 12.776 1.00 95.31 88 GLY A CA 1
ATOM 687 C C . GLY A 1 88 ? -16.196 8.975 12.218 1.00 95.31 88 GLY A C 1
ATOM 688 O O . GLY A 1 88 ? -17.051 9.782 11.867 1.00 95.31 88 GLY A O 1
ATOM 689 N N . ARG A 1 89 ? -14.888 9.243 12.143 1.00 96.75 89 ARG A N 1
ATOM 690 C CA . ARG A 1 89 ? -14.284 10.496 11.665 1.00 96.75 89 ARG A CA 1
ATOM 691 C C . ARG A 1 89 ? -12.910 10.217 11.075 1.00 96.75 89 ARG A C 1
ATOM 693 O O . ARG A 1 89 ? -12.316 9.185 11.388 1.00 96.75 89 ARG A O 1
ATOM 700 N N . ASN A 1 90 ? -12.398 11.124 10.247 1.00 97.38 90 ASN A N 1
ATOM 701 C CA . ASN A 1 90 ? -11.048 10.973 9.701 1.00 97.38 90 ASN A CA 1
ATOM 702 C C . ASN A 1 90 ? -10.016 11.798 10.471 1.00 97.38 90 ASN A C 1
ATOM 704 O O . ASN A 1 90 ? -8.868 11.391 10.585 1.00 97.38 90 ASN A O 1
ATOM 708 N N . GLU A 1 91 ? -10.440 12.934 11.005 1.00 97.88 91 GLU A N 1
ATOM 709 C CA . GLU A 1 91 ? -9.626 13.911 11.707 1.00 97.88 91 GLU A CA 1
ATOM 710 C C . GLU A 1 91 ? -9.114 13.343 13.032 1.00 97.88 91 GLU A C 1
ATOM 712 O O . GLU A 1 91 ? -9.854 12.756 13.833 1.00 97.88 91 GLU A O 1
ATOM 717 N N . THR A 1 92 ? -7.828 13.545 13.275 1.00 96.25 92 THR A N 1
ATOM 718 C CA . THR A 1 92 ? -7.118 13.102 14.472 1.00 96.25 92 THR A CA 1
ATOM 719 C C . THR A 1 92 ? -5.829 13.909 14.615 1.00 96.25 92 THR A C 1
ATOM 721 O O . THR A 1 92 ? -5.530 14.753 13.785 1.00 96.25 92 THR A O 1
ATOM 724 N N . ILE A 1 93 ? -5.056 13.685 15.670 1.00 96.62 93 ILE A N 1
ATOM 725 C CA . ILE A 1 93 ? -3.664 14.131 15.740 1.00 96.62 93 ILE A CA 1
ATOM 726 C C . ILE A 1 93 ? -2.891 13.006 16.409 1.00 96.62 93 ILE A C 1
ATOM 728 O O . ILE A 1 93 ? -3.167 12.680 17.565 1.00 96.62 93 ILE A O 1
ATOM 732 N N . PHE A 1 94 ? -1.941 12.401 15.701 1.00 94.69 94 PHE A N 1
ATOM 733 C CA . PHE A 1 94 ? -1.070 11.390 16.296 1.00 94.69 94 PHE A CA 1
ATOM 734 C C . PHE A 1 94 ? 0.361 11.492 15.753 1.00 94.69 94 PHE A C 1
ATOM 736 O O . PHE A 1 94 ? 0.548 11.652 14.544 1.00 94.69 94 PHE A O 1
ATOM 743 N N . PRO A 1 95 ? 1.377 11.408 16.629 1.00 95.94 95 PRO A N 1
ATOM 744 C CA . PRO A 1 95 ? 2.759 11.259 16.210 1.00 95.94 95 PRO A CA 1
ATOM 745 C C . PRO A 1 95 ? 3.071 9.795 15.874 1.00 95.94 95 PRO A C 1
ATOM 747 O O . PRO A 1 95 ? 2.567 8.874 16.518 1.00 95.94 95 PRO A O 1
ATOM 750 N N . MET A 1 96 ? 3.954 9.589 14.906 1.00 93.94 96 MET A N 1
ATOM 751 C CA . MET A 1 96 ? 4.656 8.334 14.652 1.00 93.94 96 MET A CA 1
ATOM 752 C C . MET A 1 96 ? 6.153 8.607 14.618 1.00 93.94 96 MET A C 1
ATOM 754 O O . MET A 1 96 ? 6.598 9.586 14.016 1.00 93.94 96 MET A O 1
ATOM 758 N N . ASP A 1 97 ? 6.929 7.743 15.259 1.00 94.50 97 ASP A N 1
ATOM 759 C CA . ASP A 1 97 ? 8.378 7.784 15.193 1.00 94.50 97 ASP A CA 1
ATOM 760 C C . ASP A 1 97 ? 8.920 6.855 14.099 1.00 94.50 97 ASP A C 1
ATOM 762 O O . ASP A 1 97 ? 8.373 5.791 13.810 1.00 94.50 97 ASP A O 1
ATOM 766 N N . ALA A 1 98 ? 10.016 7.268 13.471 1.00 90.69 98 ALA A N 1
ATOM 767 C CA . ALA A 1 98 ? 10.754 6.462 12.512 1.00 90.69 98 ALA A CA 1
ATOM 768 C C . ALA A 1 98 ? 12.255 6.636 12.739 1.00 90.69 98 ALA A C 1
ATOM 770 O O . ALA A 1 98 ? 12.761 7.756 12.795 1.00 90.69 98 ALA A O 1
ATOM 771 N N . VAL A 1 99 ? 12.985 5.525 12.834 1.00 93.62 99 VAL A N 1
ATOM 772 C CA . VAL A 1 99 ? 14.445 5.548 12.963 1.00 93.62 99 VAL A CA 1
ATOM 773 C C . VAL A 1 99 ? 15.081 5.422 11.581 1.00 93.62 99 VAL A C 1
ATOM 775 O O . VAL A 1 99 ? 14.947 4.394 10.916 1.00 93.62 99 VAL A O 1
ATOM 778 N N . VAL A 1 100 ? 15.809 6.454 11.155 1.00 87.88 100 VAL A N 1
ATOM 779 C CA . VAL A 1 100 ? 16.547 6.486 9.886 1.00 87.88 100 VAL A CA 1
ATOM 780 C C . VAL A 1 100 ? 18.012 6.773 10.183 1.00 87.88 100 VAL A C 1
ATOM 782 O O . VAL A 1 100 ? 18.345 7.796 10.772 1.00 87.88 100 VAL A O 1
ATOM 785 N N . SER A 1 101 ? 18.900 5.849 9.806 1.00 90.50 101 SER A N 1
ATOM 786 C CA . SER A 1 101 ? 20.352 5.970 10.034 1.00 90.50 101 SER A CA 1
ATOM 787 C C . SER A 1 101 ? 20.731 6.260 11.496 1.00 90.50 101 SER A C 1
ATOM 789 O O . SER A 1 101 ? 21.661 7.012 11.769 1.00 90.50 101 SER A O 1
ATOM 791 N N . GLY A 1 102 ? 19.993 5.669 12.443 1.00 93.44 102 GLY A N 1
ATOM 792 C CA . GLY A 1 102 ? 20.211 5.847 13.884 1.00 93.44 102 GLY A CA 1
ATOM 793 C C . GLY A 1 102 ? 19.613 7.125 14.481 1.00 93.44 102 GLY A C 1
ATOM 794 O O . GLY A 1 102 ? 19.754 7.341 15.680 1.00 93.44 102 GLY A O 1
ATOM 795 N N . VAL A 1 103 ? 18.929 7.951 13.683 1.00 95.75 103 VAL A N 1
ATOM 796 C CA . VAL A 1 103 ? 18.234 9.161 14.142 1.00 95.75 103 VAL A CA 1
ATOM 797 C C . VAL A 1 103 ? 16.729 8.907 14.174 1.00 95.75 103 VAL A C 1
ATOM 799 O O . VAL A 1 103 ? 16.163 8.436 13.188 1.00 95.75 103 VAL A O 1
ATOM 802 N N . THR A 1 104 ? 16.080 9.226 15.295 1.00 96.62 104 THR A N 1
ATOM 803 C CA . THR A 1 104 ? 14.617 9.171 15.425 1.00 96.62 104 THR A CA 1
ATOM 804 C C . THR A 1 104 ? 13.992 10.457 14.898 1.00 96.62 104 THR A C 1
ATOM 806 O O . THR A 1 104 ? 14.274 11.546 15.394 1.00 96.62 104 THR A O 1
ATOM 809 N N . TYR A 1 105 ? 13.106 10.317 13.922 1.00 95.56 105 TYR A N 1
ATOM 810 C CA . TYR A 1 105 ? 12.264 11.378 13.386 1.00 95.56 105 TYR A CA 1
ATOM 811 C C . TYR A 1 105 ? 10.840 11.189 13.892 1.00 95.56 105 TYR A C 1
ATOM 813 O O . TYR A 1 105 ? 10.363 10.059 13.938 1.00 95.56 105 TYR A O 1
ATOM 821 N N . ILE A 1 106 ? 10.161 12.280 14.244 1.00 95.94 106 ILE A N 1
ATOM 822 C CA . ILE A 1 106 ? 8.741 12.263 14.604 1.00 95.94 106 ILE A CA 1
ATOM 823 C C . ILE A 1 106 ? 7.949 12.917 13.475 1.00 95.94 106 ILE A C 1
ATOM 825 O O . ILE A 1 106 ? 8.187 14.082 13.156 1.00 95.94 106 ILE A O 1
ATOM 829 N N . HIS A 1 107 ? 7.005 12.177 12.897 1.00 94.69 107 HIS A N 1
ATOM 830 C CA . HIS A 1 107 ? 6.021 12.692 11.950 1.00 94.69 107 HIS A CA 1
ATOM 831 C C . HIS A 1 107 ? 4.651 12.747 12.635 1.00 94.69 107 HIS A C 1
ATOM 833 O O . HIS A 1 107 ? 4.168 11.739 13.143 1.00 94.69 107 HIS A O 1
ATOM 839 N N . THR A 1 108 ? 4.027 13.923 12.674 1.00 96.62 108 THR A N 1
ATOM 840 C CA . THR A 1 108 ? 2.660 14.104 13.175 1.00 96.62 108 THR A CA 1
ATOM 841 C C . THR A 1 108 ? 1.665 14.157 12.021 1.00 96.62 108 THR A C 1
ATOM 843 O O . THR A 1 108 ? 1.791 15.009 11.146 1.00 96.62 108 THR A O 1
ATOM 846 N N . PHE A 1 109 ? 0.646 13.304 12.075 1.00 96.81 109 PHE A N 1
ATOM 847 C CA . PHE A 1 109 ? -0.442 13.237 11.098 1.00 96.81 109 PHE A CA 1
ATOM 848 C C . PHE A 1 109 ? -1.727 13.859 11.649 1.00 96.81 109 PHE A C 1
ATOM 850 O O . PHE A 1 109 ? -1.940 13.844 12.867 1.00 96.81 109 PHE A O 1
ATOM 857 N N . THR A 1 110 ? -2.585 14.389 10.768 1.00 97.69 110 THR A N 1
ATOM 858 C CA . THR A 1 110 ? -3.840 15.070 11.148 1.00 97.69 110 THR A CA 1
ATOM 859 C C . THR A 1 110 ? -5.106 14.327 10.711 1.00 97.69 110 THR A C 1
ATOM 861 O O . THR A 1 110 ? -6.216 14.668 11.128 1.00 97.69 110 THR A O 1
ATOM 864 N N . HIS A 1 111 ? -4.955 13.252 9.940 1.00 97.88 111 HIS A N 1
ATOM 865 C CA . HIS A 1 111 ? -6.018 12.308 9.630 1.00 97.88 111 HIS A CA 1
ATOM 866 C C . HIS A 1 111 ? -5.533 10.866 9.759 1.00 97.88 111 HIS A C 1
ATOM 868 O O . HIS A 1 111 ? -4.363 10.555 9.540 1.00 97.88 111 HIS A O 1
ATOM 874 N N . TYR A 1 112 ? -6.450 9.949 10.078 1.00 95.81 112 TYR A N 1
ATOM 875 C CA . TYR A 1 112 ? -6.137 8.521 10.152 1.00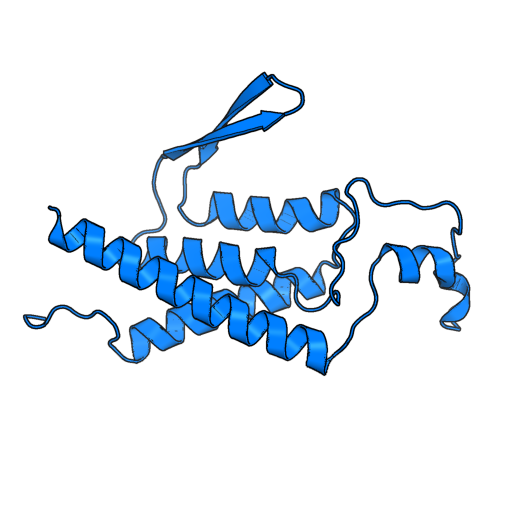 95.81 112 TYR A CA 1
ATOM 876 C C . TYR A 1 112 ? -5.631 7.979 8.809 1.00 95.81 112 TYR A C 1
ATOM 878 O O . TYR A 1 112 ? -4.835 7.040 8.797 1.00 95.81 112 TYR A O 1
ATOM 886 N N . THR A 1 113 ? -6.070 8.564 7.689 1.00 96.62 113 THR A N 1
ATOM 887 C CA . THR A 1 113 ? -5.658 8.157 6.339 1.00 96.62 113 THR A CA 1
ATOM 888 C C . THR A 1 113 ? -4.288 8.671 5.913 1.00 96.62 113 THR A C 1
ATOM 890 O O . THR A 1 113 ? -3.640 7.968 5.139 1.00 96.62 113 THR A O 1
ATOM 893 N N . ASP A 1 114 ? -3.795 9.784 6.469 1.00 96.31 114 ASP A N 1
ATOM 894 C CA . ASP A 1 114 ? -2.552 10.434 6.020 1.00 96.31 114 ASP A CA 1
ATOM 895 C C . ASP A 1 114 ? -1.348 9.480 6.058 1.00 96.31 114 ASP A C 1
ATOM 897 O O . ASP A 1 114 ? -0.622 9.338 5.076 1.00 96.31 114 ASP A O 1
ATOM 901 N N . ALA A 1 115 ? -1.159 8.758 7.169 1.00 92.62 115 ALA A N 1
ATOM 902 C CA . ALA A 1 115 ? -0.043 7.820 7.313 1.00 92.62 115 ALA A CA 1
ATOM 903 C C . ALA A 1 115 ? -0.114 6.670 6.292 1.00 92.62 115 ALA A C 1
ATOM 905 O O . ALA A 1 115 ? 0.911 6.173 5.822 1.00 92.62 115 ALA A O 1
ATOM 906 N N . GLY A 1 116 ? -1.330 6.241 5.933 1.00 92.56 116 GLY A N 1
ATOM 907 C CA . GLY A 1 116 ? -1.538 5.235 4.897 1.00 92.56 116 GLY A CA 1
ATOM 908 C C . GLY A 1 116 ? -1.217 5.772 3.505 1.00 92.56 116 GLY A C 1
ATOM 909 O O . GLY A 1 116 ? -0.511 5.109 2.747 1.00 92.56 116 GLY A O 1
ATOM 910 N N . GLU A 1 117 ? -1.678 6.982 3.194 1.00 94.12 117 GLU A N 1
ATOM 911 C CA . GLU A 1 117 ? -1.422 7.683 1.931 1.00 94.12 117 GLU A CA 1
ATOM 912 C C . GLU A 1 117 ? 0.071 7.951 1.712 1.00 94.12 117 GLU A C 1
ATOM 914 O O . GLU A 1 117 ? 0.616 7.643 0.648 1.00 94.12 117 GLU A O 1
ATOM 919 N N . GLU A 1 118 ? 0.774 8.409 2.745 1.00 94.88 118 GLU A N 1
ATOM 920 C CA . GLU A 1 118 ? 2.220 8.607 2.689 1.00 94.88 118 GLU A CA 1
ATOM 921 C C . GLU A 1 118 ? 2.977 7.283 2.503 1.00 94.88 118 GLU A C 1
ATOM 923 O O . GLU A 1 118 ? 3.884 7.190 1.669 1.00 94.88 118 GLU A O 1
ATOM 928 N N . ALA A 1 119 ? 2.574 6.220 3.210 1.00 92.50 119 ALA A N 1
ATOM 929 C CA . ALA A 1 119 ? 3.175 4.897 3.049 1.00 92.50 119 ALA A CA 1
ATOM 930 C C . ALA A 1 119 ? 3.002 4.338 1.623 1.00 92.50 119 ALA A C 1
ATOM 932 O O . ALA A 1 119 ? 3.882 3.621 1.128 1.00 92.50 119 ALA A O 1
ATOM 933 N N . MET A 1 120 ? 1.897 4.674 0.946 1.00 92.12 120 MET A N 1
ATOM 934 C CA . MET A 1 120 ? 1.677 4.358 -0.468 1.00 92.12 120 MET A CA 1
ATOM 935 C C . MET A 1 120 ? 2.602 5.164 -1.380 1.00 92.12 120 MET A C 1
ATOM 937 O O . MET A 1 120 ? 3.317 4.577 -2.196 1.00 92.12 120 MET A O 1
ATOM 941 N N . ALA A 1 121 ? 2.646 6.487 -1.221 1.00 92.88 121 ALA A N 1
ATOM 942 C CA . ALA A 1 121 ? 3.488 7.363 -2.037 1.00 92.88 121 ALA A CA 1
ATOM 943 C C . ALA A 1 121 ? 4.979 6.998 -1.928 1.00 92.88 121 ALA A C 1
ATOM 945 O O . ALA A 1 121 ? 5.695 6.947 -2.933 1.00 92.88 121 ALA A O 1
ATOM 946 N N . ALA A 1 122 ? 5.430 6.607 -0.731 1.00 95.44 122 ALA A N 1
ATOM 947 C CA . ALA A 1 122 ? 6.792 6.139 -0.482 1.00 95.44 122 ALA A CA 1
ATOM 948 C C . ALA A 1 122 ? 7.211 4.956 -1.375 1.00 95.44 122 ALA A C 1
ATOM 950 O O . ALA A 1 122 ? 8.404 4.720 -1.583 1.00 95.44 122 ALA A O 1
ATOM 951 N N . ARG A 1 123 ? 6.258 4.198 -1.937 1.00 97.81 123 ARG A N 1
ATOM 952 C CA . ARG A 1 123 ? 6.555 3.079 -2.842 1.00 97.81 123 ARG A CA 1
ATOM 953 C C . ARG A 1 123 ? 6.983 3.544 -4.232 1.00 97.81 123 ARG A C 1
ATOM 955 O O . ARG A 1 123 ? 7.823 2.872 -4.836 1.00 97.81 123 ARG A O 1
ATOM 962 N N . ILE A 1 124 ? 6.454 4.682 -4.689 1.00 97.44 124 ILE A N 1
ATOM 963 C CA . ILE A 1 124 ? 6.908 5.363 -5.909 1.00 97.44 124 ILE A CA 1
ATOM 964 C C . ILE A 1 124 ? 8.287 5.963 -5.668 1.00 97.44 124 ILE A C 1
ATOM 966 O O . ILE A 1 124 ? 9.209 5.671 -6.422 1.00 97.44 124 ILE A O 1
ATOM 970 N N . TYR A 1 125 ? 8.462 6.717 -4.577 1.00 97.19 125 TYR A N 1
ATOM 971 C CA . TYR A 1 125 ? 9.755 7.333 -4.243 1.00 97.19 125 TYR A CA 1
ATOM 972 C C . TYR A 1 125 ? 10.863 6.293 -4.054 1.00 97.19 125 TYR A C 1
ATOM 974 O O . TYR A 1 125 ? 12.015 6.518 -4.408 1.00 97.19 125 TYR A O 1
ATOM 982 N N . GLY A 1 126 ? 10.507 5.116 -3.540 1.00 97.31 126 GLY A N 1
ATOM 983 C CA . GLY A 1 126 ? 11.422 3.991 -3.423 1.00 97.31 126 GLY A CA 1
ATOM 984 C C . GLY A 1 126 ? 11.730 3.262 -4.734 1.00 97.31 126 GLY A C 1
ATOM 985 O O . GLY A 1 126 ? 12.606 2.403 -4.720 1.00 97.31 126 GLY A O 1
ATOM 986 N N . GLY A 1 127 ? 11.035 3.560 -5.838 1.00 98.12 127 GLY A N 1
ATOM 987 C CA . GLY A 1 127 ? 11.211 2.911 -7.143 1.00 98.12 127 GLY A CA 1
ATOM 988 C C . GLY A 1 127 ? 10.687 1.471 -7.218 1.00 98.12 127 GLY A C 1
ATOM 989 O O . GLY A 1 127 ? 11.134 0.694 -8.056 1.00 98.12 127 GLY A O 1
ATOM 990 N N . MET A 1 128 ? 9.779 1.068 -6.322 1.00 98.19 128 MET A N 1
ATOM 991 C CA . MET A 1 128 ? 9.394 -0.345 -6.161 1.00 98.19 128 MET A CA 1
ATOM 992 C C . MET A 1 128 ? 8.071 -0.724 -6.833 1.00 98.19 128 MET A C 1
ATOM 994 O O . MET A 1 128 ? 7.839 -1.915 -7.064 1.00 98.19 128 MET A O 1
ATOM 998 N N . HIS A 1 129 ? 7.197 0.254 -7.075 1.00 98.50 129 HIS A N 1
ATOM 999 C CA . HIS A 1 129 ? 5.828 0.045 -7.547 1.00 98.50 129 HIS A CA 1
ATOM 1000 C C . HIS A 1 129 ? 5.409 1.074 -8.600 1.00 98.50 129 HIS A C 1
ATOM 1002 O O . HIS A 1 129 ? 5.994 2.154 -8.675 1.00 98.50 129 HIS A O 1
ATOM 1008 N N . TYR A 1 130 ? 4.377 0.743 -9.375 1.00 98.12 130 TYR A N 1
ATOM 1009 C CA . TYR A 1 130 ? 3.720 1.671 -10.301 1.00 98.12 130 TYR A CA 1
ATOM 1010 C C . TYR A 1 130 ? 2.545 2.400 -9.642 1.00 98.12 130 TYR A C 1
ATOM 1012 O O . TYR A 1 130 ? 1.932 1.887 -8.706 1.00 98.12 130 TYR A O 1
ATOM 1020 N N . PHE A 1 131 ? 2.171 3.566 -10.176 1.00 97.31 131 PHE A N 1
ATOM 1021 C CA . PHE A 1 131 ? 1.048 4.349 -9.647 1.00 97.31 131 PHE A CA 1
ATOM 1022 C C . PHE A 1 131 ? -0.290 3.598 -9.738 1.00 97.31 131 PHE A C 1
ATOM 1024 O O . PHE A 1 131 ? -0.979 3.462 -8.732 1.00 97.31 131 PHE A O 1
ATOM 1031 N N . PHE A 1 132 ? -0.597 2.983 -10.887 1.00 98.19 132 PHE A N 1
ATOM 1032 C CA . PHE A 1 132 ? -1.814 2.172 -11.054 1.00 98.19 132 PHE A CA 1
ATOM 1033 C C . PHE A 1 132 ? -1.882 0.983 -10.075 1.00 98.19 132 PHE A C 1
ATOM 1035 O O . PHE A 1 132 ? -2.959 0.512 -9.710 1.00 98.19 132 PHE A O 1
ATOM 1042 N N . SER A 1 133 ? -0.721 0.478 -9.644 1.00 98.38 133 SER A N 1
ATOM 1043 C CA . SER A 1 133 ? -0.611 -0.615 -8.676 1.00 98.38 133 SER A CA 1
ATOM 1044 C C . SER A 1 133 ? -0.964 -0.145 -7.265 1.00 98.38 133 SER A C 1
ATOM 1046 O O . SER A 1 133 ?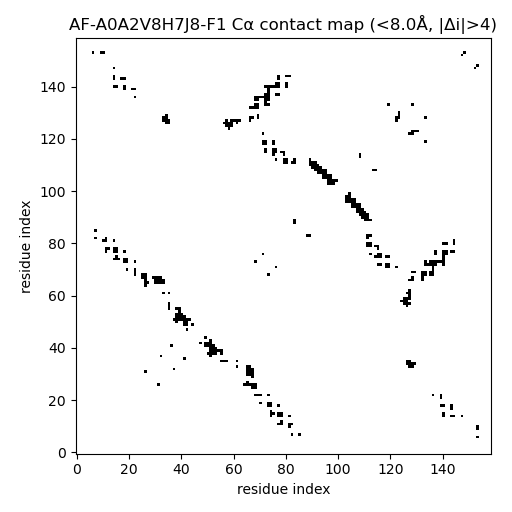 -1.540 -0.908 -6.483 1.00 98.38 133 SER A O 1
ATOM 1048 N N . LEU A 1 134 ? -0.670 1.123 -6.948 1.00 98.31 134 LEU A N 1
ATOM 1049 C CA . LEU A 1 134 ? -1.124 1.772 -5.721 1.00 98.31 134 LEU A CA 1
ATOM 1050 C C . LEU A 1 134 ? -2.630 2.019 -5.749 1.00 98.31 134 LEU A C 1
ATOM 1052 O O . LEU A 1 134 ? -3.297 1.620 -4.803 1.00 98.31 134 LEU A O 1
ATOM 1056 N N . GLU A 1 135 ? -3.180 2.579 -6.830 1.00 98.12 135 GLU A N 1
ATOM 1057 C CA . GLU A 1 135 ? -4.627 2.829 -6.953 1.00 98.12 135 GLU A CA 1
ATOM 1058 C C . GLU A 1 135 ? -5.449 1.541 -6.797 1.00 98.12 135 GLU A C 1
ATOM 1060 O O . GLU A 1 135 ? -6.445 1.497 -6.069 1.00 98.12 135 GLU A O 1
ATOM 1065 N N . ALA A 1 136 ? -5.002 0.456 -7.437 1.00 98.56 136 ALA A N 1
ATOM 1066 C CA . ALA A 1 136 ? -5.642 -0.847 -7.316 1.00 98.56 136 ALA A CA 1
ATOM 1067 C C . ALA A 1 136 ? -5.560 -1.408 -5.891 1.00 98.56 136 ALA A C 1
ATOM 1069 O O . ALA A 1 136 ? -6.552 -1.923 -5.370 1.00 98.56 136 ALA A O 1
ATOM 1070 N N . GLY A 1 137 ? -4.396 -1.294 -5.246 1.00 98.38 137 GLY A N 1
ATOM 1071 C CA . GLY A 1 137 ? -4.230 -1.746 -3.870 1.00 98.38 137 GLY A CA 1
ATOM 1072 C C . GLY A 1 137 ? -5.074 -0.938 -2.886 1.00 98.38 137 GLY A C 1
ATOM 1073 O O . GLY A 1 137 ? -5.749 -1.504 -2.032 1.00 98.38 137 GLY A O 1
ATOM 1074 N N . GLU A 1 138 ? -5.112 0.378 -3.051 1.00 98.19 138 GLU A N 1
ATOM 1075 C CA . GLU A 1 138 ? -5.932 1.277 -2.246 1.00 98.19 138 GLU A CA 1
ATOM 1076 C C . GLU A 1 138 ? -7.426 0.954 -2.400 1.00 98.19 138 GLU A C 1
ATOM 1078 O O . GLU A 1 138 ? -8.169 0.884 -1.416 1.00 98.19 138 GLU A O 1
ATOM 1083 N N . LYS A 1 139 ? -7.878 0.685 -3.633 1.00 98.56 139 LYS A N 1
ATOM 1084 C CA . LYS A 1 139 ? -9.240 0.206 -3.888 1.00 98.56 139 LYS A CA 1
ATOM 1085 C C . LYS A 1 139 ? -9.523 -1.097 -3.136 1.00 98.56 139 LYS A C 1
ATOM 1087 O O . LYS A 1 139 ? -10.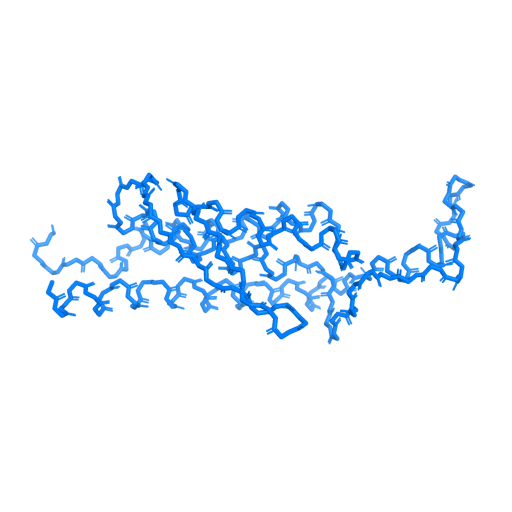526 -1.163 -2.433 1.00 98.56 139 LYS A O 1
ATOM 1092 N N . LEU A 1 140 ? -8.636 -2.089 -3.233 1.00 98.69 140 LEU A N 1
ATOM 1093 C CA . LEU A 1 140 ? -8.785 -3.368 -2.533 1.00 98.69 140 LEU A CA 1
ATOM 1094 C C . LEU A 1 140 ? -8.904 -3.167 -1.016 1.00 98.69 140 LEU A C 1
ATOM 1096 O O . LEU A 1 140 ? -9.840 -3.676 -0.403 1.00 98.69 140 LEU A O 1
ATOM 1100 N N . GLY A 1 141 ? -8.007 -2.381 -0.413 1.00 98.31 141 GLY A N 1
ATOM 1101 C CA . GLY A 1 141 ? -8.033 -2.103 1.026 1.00 98.31 141 GLY A CA 1
ATOM 1102 C C . GLY A 1 141 ? -9.326 -1.418 1.484 1.00 98.31 141 GLY A C 1
ATOM 1103 O O . GLY A 1 141 ? -9.897 -1.791 2.510 1.00 98.31 141 GLY A O 1
ATOM 1104 N N . ARG A 1 142 ? -9.839 -0.457 0.701 1.00 98.12 142 ARG A N 1
ATOM 1105 C CA . ARG A 1 142 ? -11.151 0.167 0.952 1.00 98.12 142 ARG A CA 1
ATOM 1106 C C . ARG A 1 142 ? -12.298 -0.833 0.858 1.00 98.12 142 ARG A C 1
ATOM 1108 O O . ARG A 1 142 ? -13.190 -0.809 1.705 1.00 98.12 142 ARG A O 1
ATOM 1115 N N . ASP A 1 143 ? -12.291 -1.684 -0.162 1.00 98.50 143 ASP A N 1
ATOM 1116 C CA . ASP A 1 143 ? -13.368 -2.643 -0.412 1.00 98.50 143 ASP A CA 1
ATOM 1117 C C . ASP A 1 143 ? -13.460 -3.696 0.697 1.00 98.50 143 ASP A C 1
ATOM 1119 O O . ASP A 1 143 ? -14.569 -4.028 1.120 1.00 98.50 143 ASP A O 1
ATOM 1123 N N . VAL A 1 144 ? -12.322 -4.154 1.232 1.00 98.25 144 VAL A N 1
ATOM 1124 C CA . VAL A 1 144 ? -12.271 -5.038 2.409 1.00 98.25 144 VAL A CA 1
ATOM 1125 C C . VAL A 1 144 ? -12.987 -4.394 3.594 1.00 98.25 144 VAL A C 1
ATOM 1127 O O . VAL A 1 144 ? -13.937 -4.962 4.132 1.00 98.25 144 VAL A O 1
ATOM 1130 N N . VAL A 1 145 ? -12.602 -3.167 3.960 1.00 97.62 145 VAL A N 1
ATOM 1131 C CA . VAL A 1 145 ? -13.209 -2.466 5.101 1.00 97.62 145 VAL A CA 1
ATOM 1132 C C . VAL A 1 145 ? -14.697 -2.209 4.862 1.00 97.62 145 VAL A C 1
ATOM 1134 O O . VAL A 1 145 ? -15.519 -2.441 5.747 1.00 97.62 145 VAL A O 1
ATOM 1137 N N . ASN A 1 146 ? -15.084 -1.776 3.662 1.00 96.25 146 ASN A N 1
ATOM 1138 C CA . ASN A 1 146 ? -16.494 -1.573 3.332 1.00 96.25 146 ASN A CA 1
ATOM 1139 C C . ASN A 1 146 ? -17.305 -2.867 3.469 1.00 96.25 146 ASN A C 1
ATOM 1141 O O . ASN A 1 146 ? -18.393 -2.833 4.045 1.00 96.25 146 ASN A O 1
ATOM 1145 N N . SER A 1 147 ? -16.759 -3.993 3.007 1.00 96.00 147 SER A N 1
ATOM 1146 C CA . SER A 1 147 ? -17.403 -5.307 3.087 1.00 96.00 147 SER A CA 1
ATOM 1147 C C . SER A 1 147 ? -17.563 -5.777 4.533 1.00 96.00 147 SER A C 1
ATOM 1149 O O . SER A 1 147 ? -18.649 -6.208 4.919 1.00 96.00 147 SER A O 1
ATOM 1151 N N . MET A 1 148 ? -16.531 -5.617 5.367 1.00 94.75 148 MET A N 1
ATOM 1152 C CA . MET A 1 148 ? -16.594 -5.966 6.791 1.00 94.75 148 MET A CA 1
ATOM 1153 C C . MET A 1 148 ? -17.684 -5.181 7.531 1.00 94.75 148 MET A C 1
ATOM 1155 O O . MET A 1 148 ? -18.489 -5.752 8.265 1.00 94.75 148 MET A O 1
ATOM 1159 N N . PHE A 1 149 ? -17.753 -3.864 7.333 1.00 91.94 149 PHE A N 1
ATOM 1160 C CA . PHE A 1 149 ? -18.760 -3.054 8.021 1.00 91.94 149 PHE A CA 1
ATOM 1161 C C . PHE A 1 149 ? -20.171 -3.275 7.458 1.00 91.94 149 PHE A C 1
ATOM 1163 O O . PHE A 1 149 ? -21.133 -3.253 8.223 1.00 91.94 149 PHE A O 1
ATOM 1170 N N . ALA A 1 150 ? -20.315 -3.524 6.151 1.00 91.25 150 ALA A N 1
ATOM 1171 C CA . ALA A 1 150 ? -21.601 -3.882 5.550 1.00 91.25 150 ALA A CA 1
ATOM 1172 C C . ALA A 1 150 ? -22.121 -5.240 6.054 1.00 91.25 150 ALA A C 1
ATOM 1174 O O . ALA A 1 150 ? -23.321 -5.395 6.267 1.00 91.25 150 ALA A O 1
ATOM 1175 N N . GLY A 1 151 ? -21.224 -6.199 6.300 1.00 88.50 151 GLY A N 1
ATOM 1176 C CA . GLY A 1 151 ? -21.556 -7.505 6.872 1.00 88.50 151 GLY A CA 1
ATOM 1177 C C . GLY A 1 151 ? -21.868 -7.488 8.373 1.00 88.50 151 GLY A C 1
ATOM 1178 O O . GLY A 1 151 ? -22.165 -8.537 8.935 1.00 88.50 151 GLY A O 1
ATOM 1179 N N . GLY A 1 152 ? -21.789 -6.332 9.043 1.00 83.44 152 GLY A N 1
ATOM 1180 C CA . GLY A 1 152 ? -22.033 -6.223 10.484 1.00 83.44 152 GLY A CA 1
ATOM 1181 C C . GLY A 1 152 ? -20.957 -6.884 11.351 1.00 83.44 152 GLY A C 1
ATOM 1182 O O . GLY A 1 152 ? -21.195 -7.143 12.533 1.00 83.44 152 GLY A O 1
ATOM 1183 N N . PHE A 1 153 ? -19.772 -7.154 10.794 1.00 82.56 153 PHE A N 1
ATOM 1184 C CA . PHE A 1 153 ? -18.665 -7.727 11.552 1.00 82.56 153 PHE A CA 1
ATOM 1185 C C . PHE A 1 153 ? -18.266 -6.786 12.693 1.00 82.56 153 PHE A C 1
ATOM 1187 O O . PHE A 1 153 ? -18.170 -5.571 12.517 1.00 82.56 153 PHE A O 1
ATOM 1194 N N . PHE A 1 154 ? -18.034 -7.354 13.878 1.00 77.75 154 PHE A N 1
ATOM 1195 C CA . PHE A 1 154 ? -17.656 -6.615 15.089 1.00 77.75 154 PHE A CA 1
ATOM 1196 C C . PHE A 1 154 ? -18.647 -5.506 15.506 1.00 77.75 154 PHE A C 1
ATOM 1198 O O . PHE A 1 154 ? -18.266 -4.572 16.223 1.00 77.75 154 PHE A O 1
ATOM 1205 N N . ARG A 1 155 ? -19.922 -5.581 15.093 1.00 79.06 155 ARG A N 1
ATOM 1206 C CA . ARG A 1 155 ? -21.005 -4.770 15.675 1.00 79.06 155 ARG A CA 1
ATOM 1207 C C . ARG A 1 155 ? -21.171 -5.128 17.152 1.00 79.06 155 ARG A C 1
ATOM 1209 O O . ARG A 1 155 ? -20.952 -6.280 17.536 1.00 79.06 155 ARG A O 1
ATOM 1216 N N . ARG A 1 156 ? -21.513 -4.149 17.994 1.00 72.94 156 ARG A N 1
ATOM 1217 C CA . ARG A 1 156 ? -21.821 -4.477 19.387 1.00 72.94 15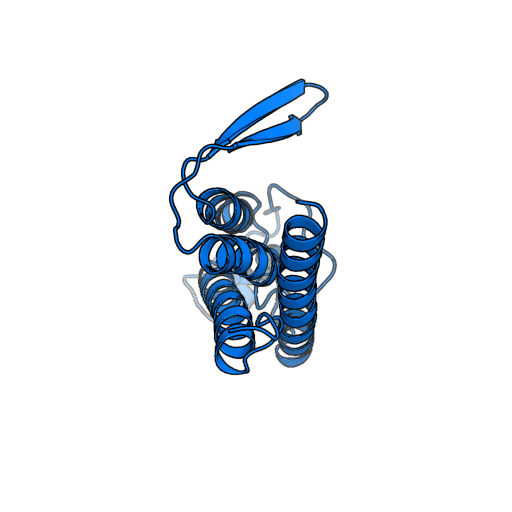6 ARG A CA 1
ATOM 1218 C C . ARG A 1 156 ? -23.135 -5.260 19.442 1.00 72.94 156 ARG A C 1
ATOM 1220 O O . ARG A 1 156 ? -24.034 -5.019 18.650 1.00 72.94 156 ARG A O 1
ATOM 1227 N N . LEU A 1 157 ? -23.247 -6.198 20.379 1.00 71.75 157 LEU A N 1
ATOM 1228 C CA . LEU A 1 157 ? -24.459 -7.015 20.535 1.00 71.75 157 LEU A CA 1
ATOM 1229 C C . LEU A 1 157 ? -25.673 -6.208 21.027 1.00 71.75 157 LEU A C 1
ATOM 1231 O O . LEU A 1 157 ? -26.794 -6.702 20.964 1.00 71.75 157 LEU A O 1
ATOM 1235 N N . ASP A 1 158 ? -25.441 -5.004 21.548 1.00 74.56 158 ASP A N 1
ATOM 1236 C CA . ASP A 1 158 ? -26.449 -4.077 22.063 1.00 74.56 158 ASP A CA 1
ATOM 1237 C C . ASP A 1 158 ? -26.836 -2.960 21.076 1.00 74.56 158 ASP A C 1
ATOM 1239 O O . ASP A 1 158 ? -27.682 -2.131 21.408 1.00 74.56 158 ASP A O 1
ATOM 1243 N N . GLU A 1 159 ? -26.246 -2.947 19.876 1.00 59.59 159 GLU A N 1
ATOM 1244 C CA . GLU A 1 159 ? -26.628 -2.079 18.751 1.00 59.59 159 GLU A CA 1
ATOM 1245 C C . GLU A 1 159 ? -27.545 -2.817 17.786 1.00 59.59 159 GLU A C 1
ATOM 1247 O O . GLU A 1 159 ? -28.533 -2.215 17.313 1.00 59.59 159 GLU A O 1
#

Radius of gyration: 18.41 Å; Cα contacts (8 Å, |Δi|>4): 236; chains: 1; bounding box: 49×30×58 Å

Secondary structure (DSSP, 8-state):
-HHHHHHHHHHHHHHHHHHHHHHHHHHHHH-PPPHHHHHHTGGGSS-TT----TT---SSPPPSS--SSPHHHHHHHHHHHHHHHHHT-SEEEEEEEEEETTEEEEEEEEETTHHHHHHHHHHHHTT---HHHHHHHHHHHHHHHHHHHHTTTT-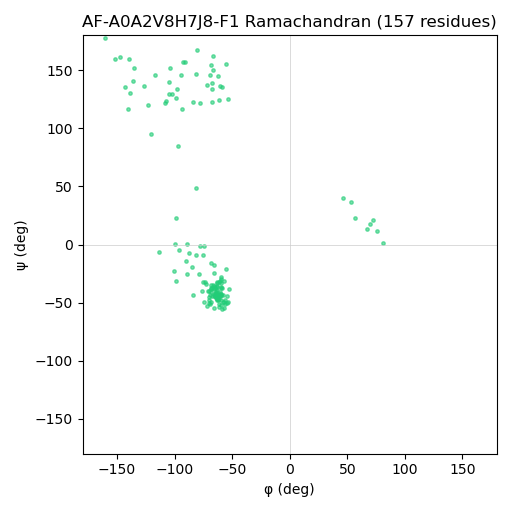-TT-

pLDDT: mean 95.07, std 5.53, range [59.59, 98.81]

Solvent-accessible surface area (backbone atoms only — not comparable to full-atom values): 8399 Å² total; per-residue (Å²): 107,72,67,58,52,52,50,52,51,50,51,26,52,50,27,26,51,55,15,47,52,55,34,51,54,42,11,71,70,65,57,33,77,39,50,56,54,53,42,30,48,20,58,73,73,80,46,92,88,35,71,45,38,79,80,62,74,48,80,36,86,70,69,99,62,51,31,33,34,24,59,52,15,10,29,33,29,5,33,18,50,30,50,22,61,73,70,73,46,48,76,51,78,50,77,46,79,47,77,56,97,90,41,80,43,77,50,75,38,58,34,46,48,48,64,21,53,50,55,34,53,50,33,50,74,22,38,45,47,55,69,71,25,33,57,51,10,34,50,48,4,46,50,44,37,53,49,42,60,73,70,51,60,92,57,62,96,90,112